Protein AF-0000000079760257 (afdb_homodimer)

Solvent-accessible surface area (backbone atoms only — not comparable to full-atom values): 7907 Å² total; per-residue (Å²): 133,59,54,25,56,52,55,45,49,55,38,52,50,37,52,40,54,71,70,53,44,21,62,74,58,55,41,60,64,65,57,55,50,32,21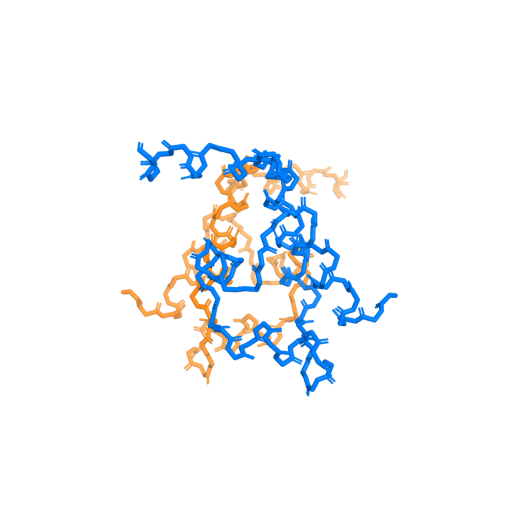,56,68,59,78,41,69,66,53,68,41,57,53,50,47,50,50,49,51,38,61,75,67,57,48,31,46,63,52,52,53,57,59,53,49,65,74,92,133,56,55,26,56,52,54,46,50,54,37,52,50,36,53,40,54,71,70,52,44,21,61,74,59,55,40,60,63,66,59,55,50,30,20,56,69,58,77,41,69,65,54,68,43,58,53,51,47,50,50,48,51,39,60,73,67,58,46,33,48,62,52,51,55,58,58,53,50,64,74,93

Structure (mmCIF, N/CA/C/O backbone):
data_AF-0000000079760257-model_v1
#
loop_
_entity.id
_entity.type
_entity.pdbx_description
1 polymer 'Uncharacterized protein'
#
loop_
_atom_site.group_PDB
_atom_site.id
_atom_site.type_symbol
_atom_site.label_atom_id
_atom_site.label_alt_id
_atom_site.label_comp_id
_atom_site.label_asym_id
_atom_site.label_entity_id
_atom_site.label_seq_id
_atom_site.pdbx_PDB_ins_code
_atom_site.Cartn_x
_atom_site.Cartn_y
_atom_site.Cartn_z
_atom_site.occupancy
_atom_site.B_iso_or_equiv
_atom_site.auth_seq_id
_atom_site.auth_comp_id
_atom_site.auth_asym_id
_atom_site.auth_atom_id
_atom_site.pdbx_PDB_model_num
ATOM 1 N N . MET A 1 1 ? -4.949 -0.047 -17.516 1 56 1 MET A N 1
ATOM 2 C CA . MET A 1 1 ? -4.621 -1.419 -17.141 1 56 1 MET A CA 1
ATOM 3 C C . MET A 1 1 ? -5.453 -1.872 -15.945 1 56 1 MET A C 1
ATOM 5 O O . MET A 1 1 ? -5.727 -1.083 -15.039 1 56 1 MET A O 1
ATOM 9 N N . ASP A 1 2 ? -6.172 -3.023 -16.062 1 78.69 2 ASP A N 1
ATOM 10 C CA . ASP A 1 2 ? -7.094 -3.561 -15.07 1 78.69 2 ASP A CA 1
ATOM 11 C C . ASP A 1 2 ? -6.359 -3.959 -13.797 1 78.69 2 ASP A C 1
ATOM 13 O O . ASP A 1 2 ? -5.199 -4.379 -13.844 1 78.69 2 ASP A O 1
ATOM 17 N N . CYS A 1 3 ? -6.809 -3.551 -12.656 1 77.31 3 CYS A N 1
ATOM 18 C CA . CYS A 1 3 ? -6.227 -3.801 -11.344 1 77.31 3 CYS A CA 1
ATOM 19 C C . CYS A 1 3 ? -5.781 -5.254 -11.211 1 77.31 3 CYS A C 1
ATOM 21 O O . CYS A 1 3 ? -4.703 -5.527 -10.68 1 77.31 3 CYS A O 1
ATOM 23 N N . LYS A 1 4 ? -6.52 -6.086 -11.805 1 87.25 4 LYS A N 1
ATOM 24 C CA . LYS A 1 4 ? -6.199 -7.508 -11.703 1 87.25 4 LYS A CA 1
ATOM 25 C C . LYS A 1 4 ? -4.953 -7.852 -12.508 1 87.25 4 LYS A C 1
ATOM 27 O O . LYS A 1 4 ? -4.109 -8.625 -12.055 1 87.25 4 LYS A O 1
ATOM 32 N N . THR A 1 5 ? -4.867 -7.227 -13.625 1 92.56 5 THR A N 1
ATOM 33 C CA . THR A 1 5 ? -3.732 -7.512 -14.5 1 92.56 5 THR A CA 1
ATOM 34 C C . THR A 1 5 ? -2.438 -6.965 -13.906 1 92.56 5 THR A C 1
ATOM 36 O O . THR A 1 5 ? -1.396 -7.621 -13.961 1 92.56 5 THR A O 1
ATOM 39 N N . LYS A 1 6 ? -2.543 -5.855 -13.258 1 95.06 6 LYS A N 1
ATOM 40 C CA . LYS A 1 6 ? -1.35 -5.203 -12.727 1 95.06 6 LYS A CA 1
ATOM 41 C C . LYS A 1 6 ? -0.761 -6 -11.562 1 95.06 6 LYS A C 1
ATOM 43 O O . LYS A 1 6 ? 0.451 -6.219 -11.508 1 95.06 6 LYS A O 1
ATOM 48 N N . ILE A 1 7 ? -1.612 -6.445 -10.695 1 96.56 7 ILE A N 1
ATOM 49 C CA . ILE A 1 7 ? -1.125 -7.188 -9.539 1 96.56 7 ILE A CA 1
ATOM 50 C C . ILE A 1 7 ? -0.517 -8.516 -10 1 96.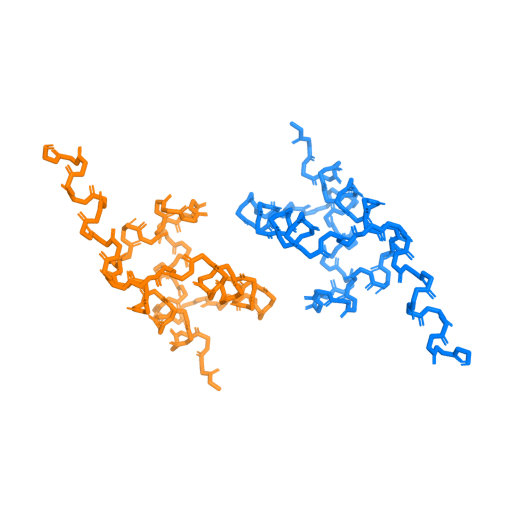56 7 ILE A C 1
ATOM 52 O O . ILE A 1 7 ? 0.495 -8.961 -9.453 1 96.56 7 ILE A O 1
ATOM 56 N N . LYS A 1 8 ? -1.128 -9.102 -10.898 1 95.5 8 LYS A N 1
ATOM 57 C CA . LYS A 1 8 ? -0.606 -10.352 -11.438 1 95.5 8 LYS A CA 1
ATOM 58 C C . LYS A 1 8 ? 0.75 -10.141 -12.109 1 95.5 8 LYS A C 1
ATOM 60 O O . LYS A 1 8 ? 1.673 -10.938 -11.914 1 95.5 8 LYS A O 1
ATOM 65 N N . GLU A 1 9 ? 0.811 -9.141 -12.859 1 95.44 9 GLU A N 1
ATOM 66 C CA . GLU A 1 9 ? 2.061 -8.797 -13.531 1 95.44 9 GLU A CA 1
ATOM 67 C C . GLU A 1 9 ? 3.182 -8.555 -12.523 1 95.44 9 GLU A C 1
ATOM 69 O O . GLU A 1 9 ? 4.309 -9.016 -12.719 1 95.44 9 GLU A O 1
ATOM 74 N N . LEU A 1 10 ? 2.867 -7.855 -11.5 1 95.88 10 LEU A N 1
ATOM 75 C CA . LEU A 1 10 ? 3.848 -7.578 -10.453 1 95.88 10 LEU A CA 1
ATOM 76 C C . LEU A 1 10 ? 4.312 -8.875 -9.789 1 95.88 10 LEU A C 1
ATOM 78 O O . LEU A 1 10 ? 5.512 -9.055 -9.562 1 95.88 10 LEU A O 1
ATOM 82 N N . ARG A 1 11 ? 3.336 -9.68 -9.445 1 95.88 11 ARG A N 1
ATOM 83 C CA . ARG A 1 11 ? 3.695 -10.961 -8.844 1 95.88 11 ARG A CA 1
ATOM 84 C C . ARG A 1 11 ? 4.582 -11.773 -9.781 1 95.88 11 ARG A C 1
ATOM 86 O O . ARG A 1 11 ? 5.602 -12.328 -9.352 1 95.88 11 ARG A O 1
ATOM 93 N N . GLU A 1 12 ? 4.219 -11.781 -11.023 1 94.25 12 GLU A N 1
ATOM 94 C CA . GLU A 1 12 ? 4.953 -12.562 -12.008 1 94.25 12 GLU A CA 1
ATOM 95 C C . GLU A 1 12 ? 6.359 -12.008 -12.219 1 94.25 12 GLU A C 1
ATOM 97 O O . GLU A 1 12 ? 7.301 -12.766 -12.469 1 94.25 12 GLU A O 1
ATOM 102 N N . LEU A 1 13 ? 6.5 -10.773 -12.164 1 93.38 13 LEU A N 1
ATOM 103 C CA . LEU A 1 13 ? 7.805 -10.133 -12.281 1 93.38 13 LEU A CA 1
ATOM 104 C C . LEU A 1 13 ? 8.758 -10.641 -11.203 1 93.38 13 LEU A C 1
ATOM 106 O O . LEU A 1 13 ? 9.969 -10.711 -11.43 1 93.38 13 LEU A O 1
ATOM 110 N N . THR A 1 14 ? 8.242 -10.938 -10.062 1 94.81 14 THR A N 1
ATOM 111 C CA . THR A 1 14 ? 9.062 -11.414 -8.953 1 94.81 14 THR A CA 1
ATOM 112 C C . THR A 1 14 ? 9.383 -12.898 -9.117 1 94.81 14 THR A C 1
ATOM 114 O O . THR A 1 14 ? 10.266 -13.43 -8.445 1 94.81 14 THR A O 1
ATOM 117 N N . GLY A 1 15 ? 8.531 -13.57 -9.961 1 94.31 15 GLY A N 1
ATOM 118 C CA . GLY A 1 15 ? 8.688 -15 -10.164 1 94.31 15 GLY A CA 1
ATOM 119 C C . GLY A 1 15 ? 8.07 -15.828 -9.047 1 94.31 15 GLY A C 1
ATOM 120 O O . GLY A 1 15 ? 8.273 -17.047 -8.992 1 94.31 15 GLY A O 1
ATOM 121 N N . MET A 1 16 ? 7.336 -15.266 -8.227 1 94.62 16 MET A N 1
ATOM 122 C CA . MET A 1 16 ? 6.73 -15.93 -7.074 1 94.62 16 MET A CA 1
ATOM 123 C C . MET A 1 16 ? 5.316 -16.406 -7.402 1 94.62 16 MET A C 1
ATOM 125 O O . MET A 1 16 ? 4.617 -15.781 -8.203 1 94.62 16 MET A O 1
ATOM 129 N N . ASN A 1 17 ? 5.027 -17.5 -6.812 1 95.75 17 ASN A N 1
ATOM 130 C CA . ASN A 1 17 ? 3.609 -17.844 -6.84 1 95.75 17 ASN A CA 1
ATOM 131 C C . ASN A 1 17 ? 2.811 -17.016 -5.84 1 95.75 17 ASN A C 1
ATOM 133 O O . ASN A 1 17 ? 3.373 -16.172 -5.137 1 95.75 17 ASN A O 1
ATOM 137 N N . ARG A 1 18 ? 1.548 -17.094 -5.852 1 97.06 18 ARG A N 1
ATOM 138 C CA . ARG A 1 18 ? 0.702 -16.266 -5 1 97.06 18 ARG A CA 1
ATOM 139 C C . ARG A 1 18 ? 1.091 -16.422 -3.533 1 97.06 18 ARG A C 1
ATOM 141 O O . ARG A 1 18 ? 1.22 -15.422 -2.814 1 97.06 18 ARG A O 1
ATOM 148 N N . LYS A 1 19 ? 1.245 -17.688 -3.113 1 97.62 19 LYS A N 1
ATOM 149 C CA . LYS A 1 19 ? 1.595 -17.969 -1.723 1 97.62 19 LYS A CA 1
ATOM 150 C C . LYS A 1 19 ? 2.908 -17.297 -1.343 1 97.62 19 LYS A C 1
ATOM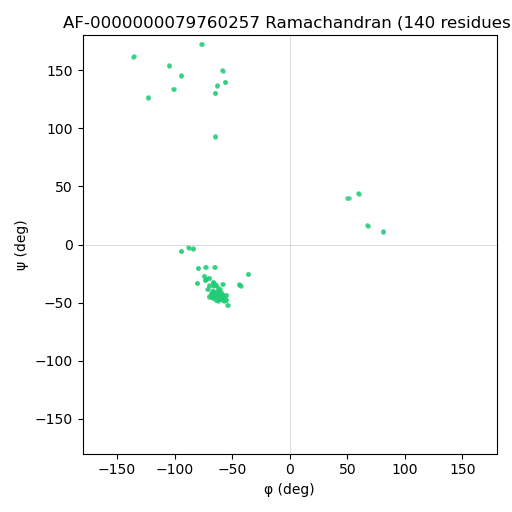 152 O O . LYS A 1 19 ? 2.994 -16.625 -0.307 1 97.62 19 LYS A O 1
ATOM 157 N N . GLU A 1 20 ? 3.912 -17.406 -2.152 1 96.5 20 GLU A N 1
ATOM 158 C CA . GLU A 1 20 ? 5.227 -16.812 -1.92 1 96.5 20 GLU A CA 1
ATOM 159 C C . GLU A 1 20 ? 5.152 -15.297 -1.909 1 96.5 20 GLU A C 1
ATOM 161 O O . GLU A 1 20 ? 5.773 -14.641 -1.065 1 96.5 20 GLU A O 1
ATOM 166 N N . PHE A 1 21 ? 4.434 -14.797 -2.861 1 97.56 21 PHE A N 1
ATOM 167 C CA . PHE A 1 21 ? 4.254 -13.359 -2.982 1 97.56 21 PHE A CA 1
ATOM 168 C C . PHE A 1 21 ? 3.609 -12.781 -1.726 1 97.56 21 PHE A C 1
ATOM 170 O O . PHE A 1 21 ? 4.078 -11.781 -1.187 1 97.56 21 PHE A O 1
ATOM 177 N N . CYS A 1 22 ? 2.562 -13.414 -1.239 1 98.06 22 CYS A N 1
ATOM 178 C CA . CYS A 1 22 ? 1.85 -13.008 -0.033 1 98.06 22 CYS A CA 1
ATOM 179 C C . CYS A 1 22 ? 2.771 -13.031 1.18 1 98.06 22 CYS A C 1
ATOM 181 O O . CYS A 1 22 ? 2.764 -12.102 1.991 1 98.06 22 CYS A O 1
ATOM 183 N N . GLU A 1 23 ? 3.598 -14.109 1.283 1 97.12 23 GLU A N 1
ATOM 184 C CA . GLU A 1 23 ? 4.52 -14.258 2.406 1 97.12 23 GLU A CA 1
ATOM 185 C C . GLU A 1 23 ? 5.613 -13.195 2.365 1 97.12 23 GLU A C 1
ATOM 187 O O . GLU A 1 23 ? 5.957 -12.609 3.393 1 97.12 23 GLU A O 1
ATOM 192 N N . TYR A 1 24 ? 6.086 -12.906 1.275 1 95.94 24 TYR A N 1
ATOM 193 C CA . TYR A 1 24 ? 7.18 -11.961 1.114 1 95.94 24 TYR A CA 1
ATOM 194 C C . TYR A 1 24 ? 6.742 -10.555 1.507 1 95.94 24 TYR A C 1
ATOM 196 O O . TYR A 1 24 ? 7.438 -9.867 2.258 1 95.94 24 TYR A O 1
ATOM 204 N N . PHE A 1 25 ? 5.59 -10.195 1.024 1 97.56 25 PHE A N 1
ATOM 205 C CA . PHE A 1 25 ? 5.117 -8.828 1.246 1 97.56 25 PHE A CA 1
ATOM 206 C C . PHE A 1 25 ? 4.211 -8.766 2.471 1 97.56 25 PHE A C 1
ATOM 208 O O . PHE A 1 25 ? 3.756 -7.688 2.855 1 97.56 25 PHE A O 1
ATOM 215 N N . GLN A 1 26 ? 3.963 -9.938 2.988 1 97.81 26 GLN A N 1
ATOM 216 C CA . GLN A 1 26 ? 3.109 -10.062 4.164 1 97.81 26 GLN A CA 1
ATOM 217 C C . GLN A 1 26 ? 1.713 -9.508 3.893 1 97.81 26 GLN A C 1
ATOM 219 O O . GLN A 1 26 ? 1.186 -8.719 4.684 1 97.81 26 GLN A O 1
ATOM 224 N N . ILE A 1 27 ? 1.192 -9.82 2.809 1 98.31 27 ILE A N 1
ATOM 225 C CA . ILE A 1 27 ? -0.183 -9.531 2.416 1 98.31 27 ILE A CA 1
ATOM 226 C C . ILE A 1 27 ? -1.04 -10.789 2.586 1 98.31 27 ILE A C 1
ATOM 228 O O . ILE A 1 27 ? -0.626 -11.883 2.207 1 98.31 27 ILE A O 1
ATOM 232 N N . PRO A 1 28 ? -2.213 -10.578 3.191 1 98.31 28 PRO A N 1
ATOM 233 C CA . PRO A 1 28 ? -3.068 -11.758 3.359 1 98.31 28 PRO A CA 1
ATOM 234 C C . PRO A 1 28 ? -3.369 -12.461 2.037 1 98.31 28 PRO A C 1
ATOM 236 O O . PRO A 1 28 ? -3.623 -11.797 1.026 1 98.31 28 PRO A O 1
ATOM 239 N N . TYR A 1 29 ? -3.355 -13.789 2.09 1 98.06 29 TYR A N 1
ATOM 240 C CA . TYR A 1 29 ? -3.566 -14.617 0.905 1 98.06 29 TYR A CA 1
ATOM 241 C C . TYR A 1 29 ? -4.879 -14.258 0.216 1 98.06 29 TYR A C 1
ATOM 243 O O . TYR A 1 29 ? -4.93 -14.141 -1.01 1 98.06 29 TYR A O 1
ATOM 251 N N . ARG A 1 30 ? -5.902 -14.07 0.956 1 97.94 30 ARG A N 1
ATOM 252 C CA . ARG A 1 30 ? -7.219 -13.75 0.417 1 97.94 30 ARG A CA 1
ATOM 253 C C . ARG A 1 30 ? -7.211 -12.406 -0.302 1 97.94 30 ARG A C 1
ATOM 255 O O . ARG A 1 30 ? -7.859 -12.25 -1.338 1 97.94 30 ARG A O 1
ATOM 262 N N . THR A 1 31 ? -6.453 -11.484 0.177 1 97.88 31 THR A N 1
ATOM 263 C CA . THR A 1 31 ? -6.379 -10.141 -0.399 1 97.88 31 THR A CA 1
ATOM 264 C C . THR A 1 31 ? -5.809 -10.195 -1.812 1 97.88 31 THR A C 1
ATOM 266 O O . THR A 1 31 ? -6.418 -9.688 -2.754 1 97.88 31 THR A O 1
ATOM 269 N N . VAL A 1 32 ? -4.734 -10.914 -1.935 1 97.88 32 VAL A N 1
ATOM 270 C CA . VAL A 1 32 ? -4.098 -11.039 -3.244 1 97.88 32 VAL A CA 1
ATOM 271 C C . VAL A 1 32 ? -4.992 -11.852 -4.176 1 97.88 32 VAL A C 1
ATOM 273 O O . VAL A 1 32 ? -5.145 -11.516 -5.352 1 97.88 32 VAL A O 1
ATOM 276 N N . THR A 1 33 ? -5.551 -12.906 -3.615 1 97.38 33 THR A N 1
ATOM 277 C CA . THR A 1 33 ? -6.445 -13.758 -4.391 1 97.38 33 THR A CA 1
ATOM 278 C C . THR A 1 33 ? -7.609 -12.945 -4.953 1 97.38 33 THR A C 1
ATOM 280 O O . THR A 1 33 ? -7.914 -13.031 -6.145 1 97.38 33 THR A O 1
ATOM 283 N N . GLU A 1 34 ? -8.266 -12.141 -4.141 1 97.5 34 GLU A N 1
ATOM 284 C CA . GLU A 1 34 ? -9.406 -11.328 -4.551 1 97.5 34 GLU A CA 1
ATOM 285 C C . GLU A 1 34 ? -8.992 -10.266 -5.566 1 97.5 34 GLU A C 1
ATOM 287 O O . GLU A 1 34 ? -9.766 -9.922 -6.461 1 97.5 34 GLU A O 1
ATOM 292 N N . TRP A 1 35 ? -7.75 -9.75 -5.453 1 97.19 35 TRP A N 1
ATOM 293 C CA . TRP A 1 35 ? -7.23 -8.789 -6.418 1 97.19 35 TRP A CA 1
ATOM 294 C C . TRP A 1 35 ? -7.023 -9.438 -7.781 1 97.19 35 TRP A C 1
ATOM 296 O O . TRP A 1 35 ? -7.457 -8.898 -8.805 1 97.19 35 TRP A O 1
ATOM 306 N N . GLU A 1 36 ? -6.477 -10.633 -7.762 1 96.06 36 GLU A N 1
ATOM 307 C CA . GLU A 1 36 ? -6.145 -11.312 -9.008 1 96.06 36 GLU A CA 1
ATOM 308 C C . GLU A 1 36 ? -7.395 -11.844 -9.703 1 96.06 36 GLU A C 1
ATOM 310 O O . GLU A 1 36 ? -7.414 -12 -10.922 1 96.06 36 GLU A O 1
ATOM 315 N N . LEU A 1 37 ? -8.391 -12.117 -8.891 1 94.56 37 LEU A N 1
ATOM 316 C CA . LEU A 1 37 ? -9.656 -12.633 -9.422 1 94.56 37 LEU A CA 1
ATOM 317 C C . LEU A 1 37 ? -10.586 -11.484 -9.805 1 94.56 37 LEU A C 1
ATOM 319 O O . LEU A 1 37 ? -11.695 -11.719 -10.289 1 94.56 37 LEU A O 1
ATOM 323 N N . ASP A 1 38 ? -10.148 -10.266 -9.562 1 94.75 38 ASP A N 1
ATOM 324 C CA . ASP A 1 38 ? -10.898 -9.062 -9.914 1 94.75 38 ASP A CA 1
ATOM 325 C C . ASP A 1 38 ? -12.164 -8.938 -9.07 1 94.75 38 ASP A C 1
ATOM 327 O O . ASP A 1 38 ? -13.117 -8.273 -9.477 1 94.75 38 ASP A O 1
ATOM 331 N N . ASN A 1 39 ? -12.281 -9.672 -7.969 1 95.75 39 ASN A N 1
ATOM 332 C CA . ASN A 1 39 ? -13.375 -9.516 -7.016 1 95.75 39 ASN A CA 1
ATOM 333 C C . ASN A 1 39 ? -13.234 -8.234 -6.195 1 95.75 39 ASN A C 1
ATOM 335 O O . ASN A 1 39 ? -14.219 -7.688 -5.703 1 95.75 39 ASN A O 1
ATOM 339 N N . ARG A 1 40 ? -11.992 -7.773 -5.957 1 95.5 40 ARG A N 1
ATOM 340 C CA . ARG A 1 40 ? -11.578 -6.512 -5.348 1 95.5 40 ARG A CA 1
ATOM 341 C C . ARG A 1 40 ? -10.438 -5.875 -6.121 1 95.5 40 ARG A C 1
ATOM 343 O O . ARG A 1 40 ? -9.805 -6.527 -6.953 1 95.5 40 ARG A O 1
ATOM 350 N N . HIS A 1 41 ? -10.336 -4.652 -5.832 1 95.56 41 HIS A N 1
ATOM 351 C CA . HIS A 1 41 ? -9.281 -3.953 -6.559 1 95.56 41 HIS A CA 1
ATOM 352 C C . HIS A 1 41 ? -8.297 -3.297 -5.602 1 95.56 41 HIS A C 1
ATOM 354 O O . HIS A 1 41 ? -8.695 -2.559 -4.699 1 95.56 41 HIS A O 1
ATOM 360 N N . ALA A 1 42 ? -7.07 -3.633 -5.836 1 96.12 42 ALA A N 1
ATOM 361 C CA . ALA A 1 42 ? -6.031 -2.969 -5.051 1 96.12 42 ALA A CA 1
ATOM 362 C C . ALA A 1 42 ? -6.008 -1.469 -5.332 1 96.12 42 ALA A C 1
ATOM 364 O O . ALA A 1 42 ? -6.156 -1.044 -6.48 1 96.12 42 ALA A O 1
ATOM 365 N N . PRO A 1 43 ? -5.871 -0.692 -4.277 1 95.88 43 PRO A N 1
ATOM 366 C CA . PRO A 1 43 ? -5.695 0.738 -4.543 1 95.88 43 PRO A CA 1
ATOM 367 C C . PRO A 1 43 ? -4.477 1.029 -5.414 1 95.88 43 PRO A C 1
ATOM 369 O O . PRO A 1 43 ? -3.451 0.354 -5.293 1 95.88 43 PRO A O 1
ATOM 372 N N . GLU A 1 44 ? -4.574 2.037 -6.133 1 96 44 GLU A N 1
ATOM 373 C CA . GLU A 1 44 ? -3.5 2.383 -7.062 1 96 44 GLU A CA 1
ATOM 374 C C . GLU A 1 44 ? -2.193 2.65 -6.316 1 96 44 GLU A C 1
ATOM 376 O O . GLU A 1 44 ? -1.115 2.301 -6.801 1 96 44 GLU A O 1
ATOM 381 N N . TYR A 1 45 ? -2.246 3.285 -5.184 1 97.19 45 TYR A N 1
ATOM 382 C CA . TYR A 1 45 ? -1.035 3.613 -4.441 1 97.19 45 TYR A CA 1
ATOM 383 C C . TYR A 1 45 ? -0.348 2.352 -3.934 1 97.19 45 TYR A C 1
ATOM 385 O O . TYR A 1 45 ? 0.878 2.312 -3.807 1 97.19 45 TYR A O 1
ATOM 393 N N . VAL A 1 46 ? -1.126 1.3 -3.604 1 97.75 46 VAL A N 1
ATOM 394 C CA . VAL A 1 46 ? -0.543 0.033 -3.176 1 97.75 46 VAL A CA 1
ATOM 395 C C . VAL A 1 46 ? 0.228 -0.599 -4.332 1 97.75 46 VAL A C 1
ATOM 397 O O . VAL A 1 46 ? 1.357 -1.062 -4.152 1 97.75 46 VAL A O 1
ATOM 400 N N . LEU A 1 47 ? -0.353 -0.551 -5.5 1 97.31 47 LEU A N 1
ATOM 401 C CA . LEU A 1 47 ? 0.293 -1.103 -6.684 1 97.31 47 LEU A CA 1
ATOM 402 C C . LEU A 1 47 ? 1.588 -0.359 -6.996 1 97.31 47 LEU A C 1
ATOM 404 O O . LEU A 1 47 ? 2.598 -0.978 -7.336 1 97.31 47 LEU A O 1
ATOM 408 N N . ARG A 1 48 ? 1.551 0.882 -6.855 1 96.88 48 ARG A N 1
ATOM 409 C CA . ARG A 1 48 ? 2.732 1.698 -7.113 1 96.88 48 ARG A CA 1
ATOM 410 C C . ARG A 1 48 ? 3.834 1.404 -6.098 1 96.88 48 ARG A C 1
ATOM 412 O O . ARG A 1 48 ? 5.012 1.331 -6.457 1 96.88 48 ARG A O 1
ATOM 419 N N . LEU A 1 49 ? 3.469 1.301 -4.871 1 97.94 49 LEU A N 1
ATOM 420 C CA . LEU A 1 49 ? 4.434 1.006 -3.816 1 97.94 49 LEU A CA 1
ATOM 421 C C . LEU A 1 49 ? 5.074 -0.362 -4.031 1 97.94 49 LEU A C 1
ATOM 423 O O . LEU A 1 49 ? 6.281 -0.522 -3.854 1 97.94 49 LEU A O 1
ATOM 427 N N . LEU A 1 50 ? 4.234 -1.331 -4.398 1 97.69 50 LEU A N 1
ATOM 428 C CA . LEU A 1 50 ? 4.738 -2.67 -4.691 1 97.69 50 LEU A CA 1
ATOM 429 C C . LEU A 1 50 ? 5.711 -2.639 -5.867 1 97.69 50 LEU A C 1
ATOM 431 O O . LEU A 1 50 ? 6.781 -3.248 -5.809 1 97.69 50 LEU A O 1
ATOM 435 N N . GLU A 1 51 ? 5.301 -1.961 -6.871 1 96.75 51 GLU A N 1
ATOM 436 C CA . GLU A 1 51 ? 6.148 -1.835 -8.055 1 96.75 51 GLU A CA 1
ATOM 437 C C . GLU A 1 51 ? 7.496 -1.213 -7.707 1 96.75 51 GLU A C 1
ATOM 439 O O . GLU A 1 51 ? 8.539 -1.681 -8.164 1 96.75 51 GLU A O 1
ATOM 444 N N . TYR A 1 52 ? 7.465 -0.156 -6.984 1 97.19 52 TYR A N 1
ATOM 445 C CA . TYR A 1 52 ? 8.68 0.503 -6.523 1 97.19 52 TYR A CA 1
ATOM 446 C C . TYR A 1 52 ? 9.594 -0.476 -5.793 1 97.19 52 TYR A C 1
ATOM 448 O O . TYR A 1 52 ? 10.789 -0.564 -6.086 1 97.19 52 TYR A O 1
ATOM 456 N N . TYR A 1 53 ? 9.008 -1.156 -4.82 1 96.94 53 TYR A N 1
ATOM 457 C CA . TYR A 1 53 ? 9.758 -2.107 -4.008 1 96.94 53 TYR A CA 1
ATOM 458 C C . TYR A 1 53 ? 10.414 -3.172 -4.883 1 96.94 53 TYR A C 1
ATOM 460 O O . TYR A 1 53 ? 11.602 -3.473 -4.719 1 96.94 53 TYR A O 1
ATOM 468 N N . ILE A 1 54 ? 9.68 -3.699 -5.789 1 96.62 54 ILE A N 1
ATOM 469 C CA . ILE A 1 54 ? 10.133 -4.781 -6.652 1 96.62 54 ILE A CA 1
ATOM 470 C C . ILE A 1 54 ? 11.273 -4.293 -7.539 1 96.62 54 ILE A C 1
ATOM 472 O O . ILE A 1 54 ? 12.266 -5.004 -7.734 1 96.62 54 ILE A O 1
ATOM 476 N N . HIS A 1 55 ? 11.133 -3.066 -8.039 1 95.44 55 HIS A N 1
ATOM 477 C CA . HIS A 1 55 ? 12.156 -2.465 -8.883 1 95.44 55 HIS A CA 1
ATOM 478 C C . HIS A 1 55 ? 13.422 -2.172 -8.086 1 95.44 55 HIS A C 1
ATOM 480 O O . HIS A 1 55 ? 14.531 -2.469 -8.539 1 95.44 55 HIS A O 1
ATOM 486 N N . MET A 1 56 ? 13.273 -1.606 -6.906 1 94.81 56 MET A N 1
ATOM 487 C CA . MET A 1 56 ? 14.406 -1.196 -6.082 1 94.81 56 MET A CA 1
ATOM 488 C C . MET A 1 56 ? 15.188 -2.41 -5.582 1 94.81 56 MET 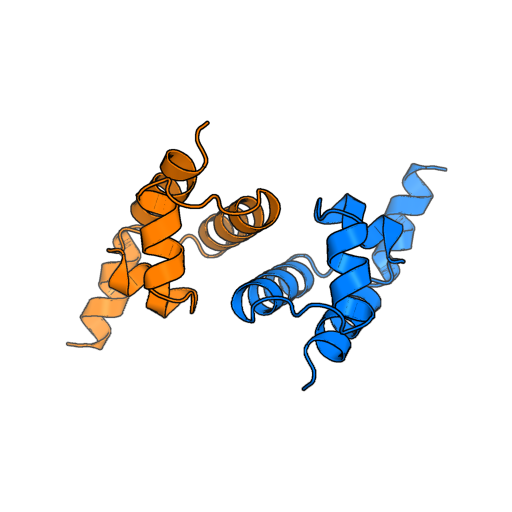A C 1
ATOM 490 O O . MET A 1 56 ? 16.422 -2.393 -5.543 1 94.81 56 MET A O 1
ATOM 494 N N . GLU A 1 57 ? 14.469 -3.443 -5.156 1 92.31 57 GLU A N 1
ATOM 495 C CA . GLU A 1 57 ? 15.109 -4.648 -4.645 1 92.31 57 GLU A CA 1
ATOM 496 C C . GLU A 1 57 ? 15.492 -5.598 -5.777 1 92.31 57 GLU A C 1
ATOM 498 O O . GLU A 1 57 ? 16.141 -6.621 -5.543 1 92.31 57 GLU A O 1
ATOM 503 N N . ASN A 1 58 ? 15.141 -5.262 -6.988 1 87.94 58 ASN A N 1
ATOM 504 C CA . ASN A 1 58 ? 15.438 -6.062 -8.172 1 87.94 58 ASN A CA 1
ATOM 505 C C . ASN A 1 58 ? 15.008 -7.516 -7.988 1 87.94 58 ASN A C 1
ATOM 507 O O . ASN A 1 58 ? 15.789 -8.43 -8.242 1 87.94 58 ASN A O 1
ATOM 511 N N . ILE A 1 59 ? 13.844 -7.598 -7.352 1 82.56 59 ILE A N 1
ATOM 512 C CA . ILE A 1 59 ? 13.328 -8.945 -7.145 1 82.56 59 ILE A CA 1
ATOM 513 C C . ILE A 1 59 ? 13 -9.586 -8.492 1 82.56 59 ILE A C 1
ATOM 515 O O . ILE A 1 59 ? 12.242 -9.031 -9.281 1 82.56 59 ILE A O 1
ATOM 519 N N . THR A 1 60 ? 13.812 -10.227 -9.023 1 72 60 THR A N 1
ATOM 520 C CA . THR A 1 60 ? 13.562 -10.914 -10.289 1 72 60 THR A CA 1
ATOM 521 C C . THR A 1 60 ? 13.391 -12.406 -10.062 1 72 60 THR A C 1
ATOM 523 O O . THR A 1 60 ? 13.703 -12.922 -8.984 1 72 60 THR A O 1
ATOM 526 N N . LYS A 1 61 ? 12.648 -13.016 -10.984 1 68.44 61 LYS A N 1
ATOM 527 C CA . LYS A 1 61 ? 12.422 -14.461 -10.961 1 68.44 61 LYS A CA 1
ATOM 528 C C . LYS A 1 61 ? 13.664 -15.203 -10.484 1 68.44 61 LYS A C 1
ATOM 530 O O . LYS A 1 61 ? 13.562 -16.297 -9.938 1 68.44 61 LYS A O 1
ATOM 535 N N . LYS A 1 62 ? 14.594 -14.664 -10.648 1 57.5 62 LYS A N 1
ATOM 536 C CA . LYS A 1 62 ? 15.859 -15.328 -10.367 1 57.5 62 LYS A CA 1
ATOM 537 C C . LYS A 1 62 ? 16.094 -15.445 -8.867 1 57.5 62 LYS A C 1
ATOM 539 O O . LYS A 1 62 ? 16.828 -16.328 -8.414 1 57.5 62 LYS A O 1
ATOM 544 N N . SER A 1 63 ? 15.594 -14.539 -8.172 1 52.06 63 SER A N 1
ATOM 545 C CA . SER A 1 63 ? 15.953 -14.609 -6.762 1 52.06 63 SER A CA 1
ATOM 546 C C . SER A 1 63 ? 15.367 -15.859 -6.109 1 52.06 63 SER A C 1
ATOM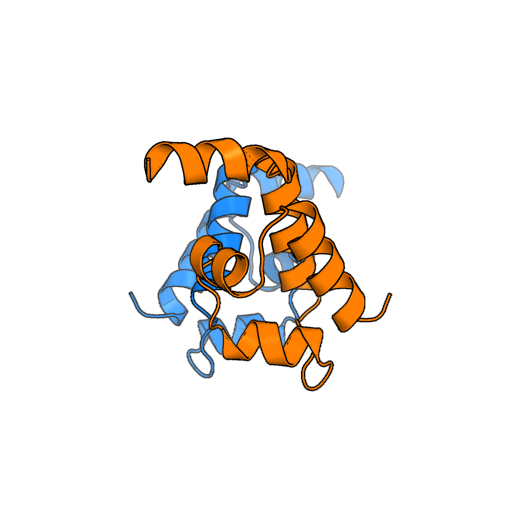 548 O O . SER A 1 63 ? 15.617 -16.125 -4.934 1 52.06 63 SER A O 1
ATOM 550 N N . LYS A 1 64 ? 14.305 -16.484 -6.762 1 50.91 64 LYS A N 1
ATOM 551 C CA . LYS A 1 64 ? 13.914 -17.812 -6.305 1 50.91 64 LYS A CA 1
ATOM 552 C C . LYS A 1 64 ? 15.133 -18.703 -6.066 1 50.91 64 LYS A C 1
ATOM 554 O O . LYS A 1 64 ? 15.055 -19.703 -5.355 1 50.91 64 LYS A O 1
ATOM 559 N N . GLU A 1 65 ? 15.992 -18.422 -6.891 1 50.34 65 GLU A N 1
ATOM 560 C CA . GLU A 1 65 ? 17.156 -19.297 -6.75 1 50.34 65 GLU A CA 1
ATOM 561 C C . GLU A 1 65 ? 17.797 -19.125 -5.379 1 50.34 65 GLU A C 1
ATOM 563 O O . GLU A 1 65 ? 18.312 -20.094 -4.816 1 50.34 65 GLU A O 1
ATOM 568 N N . GLU A 1 66 ? 17.75 -17.906 -5.016 1 50.47 66 GLU A N 1
ATOM 569 C CA . GLU A 1 66 ? 18.453 -17.797 -3.742 1 50.47 66 GLU A CA 1
ATOM 570 C C . GLU A 1 66 ? 17.578 -18.234 -2.582 1 50.47 66 GLU A C 1
ATOM 572 O O . GLU A 1 66 ? 18.062 -18.625 -1.523 1 50.47 66 GLU A O 1
ATOM 577 N N . ILE A 1 67 ? 16.312 -18 -2.684 1 51.72 67 ILE A N 1
ATOM 578 C CA . ILE A 1 67 ? 15.445 -18.469 -1.606 1 51.72 67 ILE A CA 1
ATOM 579 C C . ILE A 1 67 ? 15.422 -20 -1.582 1 51.72 67 ILE A C 1
ATOM 581 O O . ILE A 1 67 ? 15.414 -20.609 -0.51 1 51.72 67 ILE A O 1
ATOM 585 N N . GLU A 1 68 ? 15.297 -20.641 -2.705 1 49.19 68 GLU A N 1
ATOM 586 C CA . GLU A 1 68 ? 15.359 -22.094 -2.781 1 49.19 68 GLU A CA 1
ATOM 587 C C . GLU A 1 68 ? 16.703 -22.625 -2.277 1 49.19 68 GLU A C 1
ATOM 589 O O . GLU A 1 68 ? 16.812 -23.766 -1.845 1 49.19 68 GLU A O 1
ATOM 594 N N . LYS A 1 69 ? 17.672 -21.922 -2.668 1 50 69 LYS A N 1
ATOM 595 C CA . LYS A 1 69 ? 18.938 -22.484 -2.223 1 50 69 LYS A CA 1
ATOM 596 C C . LYS A 1 69 ? 19.062 -22.438 -0.702 1 50 69 LYS A C 1
ATOM 598 O O . LYS A 1 69 ? 19.984 -23.031 -0.128 1 50 69 LYS A O 1
ATOM 603 N N . GLU A 1 70 ? 18.5 -21.422 -0.179 1 46.97 70 GLU A N 1
ATOM 604 C CA . GLU A 1 70 ? 18.719 -21.469 1.263 1 46.97 70 GLU A CA 1
ATOM 605 C C . GLU A 1 70 ? 17.922 -22.594 1.912 1 46.97 70 GLU A C 1
ATOM 607 O O . GLU A 1 70 ? 18.156 -22.938 3.07 1 46.97 70 GLU A O 1
ATOM 612 N N . ASP A 1 71 ? 16.844 -22.938 1.361 1 45.97 71 ASP A N 1
ATOM 613 C CA . ASP A 1 71 ? 16.125 -24.078 1.945 1 45.97 71 ASP A CA 1
ATOM 614 C C . ASP A 1 71 ? 16.844 -25.375 1.63 1 45.97 71 ASP A C 1
ATOM 616 O O . ASP A 1 71 ? 16.5 -26.438 2.176 1 45.97 71 ASP A O 1
ATOM 620 N N . ILE A 1 72 ? 17.672 -25.266 0.609 1 39.62 72 ILE A N 1
ATOM 621 C CA . ILE A 1 72 ? 18.406 -26.516 0.513 1 39.62 72 ILE A CA 1
ATOM 622 C C . ILE A 1 72 ? 19.578 -26.5 1.494 1 39.62 72 ILE A C 1
ATOM 624 O O . ILE A 1 72 ? 20.297 -25.5 1.607 1 39.62 72 ILE A O 1
ATOM 628 N N . MET B 1 1 ? 2.215 -0.859 18.375 1 55.88 1 MET B N 1
ATOM 629 C CA . MET B 1 1 ? 2.01 0.525 17.953 1 55.88 1 MET B CA 1
ATOM 630 C C . MET B 1 1 ? 0.707 0.672 17.172 1 55.88 1 MET B C 1
ATOM 632 O O . MET B 1 1 ? 0.335 -0.214 16.406 1 55.88 1 MET B O 1
ATOM 636 N N . ASP B 1 2 ? -0.212 1.593 17.594 1 79.12 2 ASP B N 1
ATOM 637 C CA . ASP B 1 2 ? -1.543 1.817 17.047 1 79.12 2 ASP B CA 1
ATOM 638 C C . ASP B 1 2 ? -1.461 2.332 15.609 1 79.12 2 ASP B C 1
ATOM 640 O O . ASP B 1 2 ? -0.517 3.041 15.25 1 79.12 2 ASP B O 1
ATOM 644 N N . CYS B 1 3 ? -2.176 1.754 14.695 1 77.69 3 CYS B N 1
ATOM 645 C CA . CYS B 1 3 ? -2.205 2.082 13.273 1 77.69 3 CYS B CA 1
ATOM 646 C C . CYS B 1 3 ? -2.219 3.59 13.062 1 77.69 3 CYS B C 1
ATOM 648 O O . CYS B 1 3 ? -1.52 4.105 12.188 1 77.69 3 CYS B O 1
ATOM 650 N N . LYS B 1 4 ? -2.875 4.242 13.922 1 87.06 4 LYS B N 1
ATOM 651 C CA . LYS B 1 4 ? -2.982 5.691 13.781 1 87.06 4 LYS B CA 1
ATOM 652 C C . LYS B 1 4 ? -1.654 6.375 14.086 1 87.06 4 LYS B C 1
ATOM 654 O O . LYS B 1 4 ? -1.258 7.316 13.398 1 87.06 4 LYS B O 1
ATOM 659 N N . THR B 1 5 ? -1.009 5.848 15.062 1 92.62 5 THR B N 1
ATOM 660 C CA . THR B 1 5 ? 0.255 6.453 15.469 1 92.62 5 THR B CA 1
ATOM 661 C C . THR B 1 5 ? 1.332 6.215 14.414 1 92.62 5 THR B C 1
ATOM 663 O O . THR B 1 5 ? 2.125 7.109 14.117 1 92.62 5 THR B O 1
ATOM 666 N N . LYS B 1 6 ? 1.267 5.09 13.805 1 95.06 6 LYS B N 1
ATOM 667 C CA . LYS B 1 6 ? 2.303 4.727 12.844 1 95.06 6 LYS B CA 1
ATOM 668 C C . LYS B 1 6 ? 2.207 5.586 11.586 1 95.06 6 LYS B C 1
ATOM 670 O O . LYS B 1 6 ? 3.219 6.094 11.094 1 95.06 6 LYS B O 1
ATOM 675 N N . ILE B 1 7 ? 1.016 5.758 11.094 1 96.62 7 ILE B N 1
ATOM 676 C CA . ILE B 1 7 ? 0.84 6.543 9.883 1 96.62 7 ILE B CA 1
ATOM 677 C C . ILE B 1 7 ? 1.224 7.996 10.141 1 96.62 7 ILE B C 1
ATOM 679 O O . ILE B 1 7 ? 1.818 8.656 9.289 1 96.62 7 ILE B O 1
ATOM 683 N N . LYS B 1 8 ? 0.852 8.461 11.234 1 95.44 8 LYS B N 1
ATOM 684 C CA . LYS B 1 8 ? 1.208 9.82 11.609 1 95.44 8 LYS B CA 1
ATOM 685 C C . LYS B 1 8 ? 2.721 9.984 11.719 1 95.44 8 LYS B C 1
ATOM 687 O O . LYS B 1 8 ? 3.281 10.977 11.242 1 95.44 8 LYS B O 1
ATOM 692 N N . GLU B 1 9 ? 3.299 9.078 12.359 1 95.44 9 GLU B N 1
ATOM 693 C CA . GLU B 1 9 ? 4.75 9.094 12.508 1 95.44 9 GLU B CA 1
ATOM 694 C C . GLU B 1 9 ? 5.445 9.086 11.148 1 95.44 9 GLU B C 1
ATOM 696 O O . GLU B 1 9 ? 6.414 9.82 10.938 1 95.44 9 GLU B O 1
ATOM 701 N N . LEU B 1 10 ? 4.965 8.281 10.273 1 95.88 10 LEU B N 1
ATOM 702 C CA . LEU B 1 10 ? 5.527 8.211 8.93 1 95.88 10 LEU B CA 1
ATOM 703 C C . LEU B 1 10 ? 5.383 9.547 8.203 1 95.88 10 LEU B C 1
ATOM 705 O O . LEU B 1 10 ? 6.324 10.008 7.559 1 95.88 10 LEU B O 1
ATOM 709 N N . ARG B 1 11 ? 4.184 10.055 8.273 1 95.88 11 ARG B N 1
ATOM 710 C CA . ARG B 1 11 ? 3.967 11.359 7.645 1 95.88 11 ARG B CA 1
ATOM 711 C C . ARG B 1 11 ? 4.902 12.406 8.227 1 95.88 11 ARG B C 1
ATOM 713 O O . ARG B 1 11 ? 5.52 13.18 7.484 1 95.88 11 ARG B O 1
ATOM 720 N N . GLU B 1 12 ? 5.031 12.391 9.523 1 94.25 12 GLU B N 1
ATOM 721 C CA . GLU B 1 12 ? 5.855 13.383 10.203 1 94.25 12 GLU B CA 1
ATOM 722 C C . GLU B 1 12 ? 7.332 13.203 9.859 1 94.25 12 GLU B C 1
ATOM 724 O O . GLU B 1 12 ? 8.078 14.18 9.781 1 94.25 12 GLU B O 1
ATOM 729 N N . LEU B 1 13 ? 7.738 12.039 9.695 1 93.38 13 LEU B N 1
ATOM 730 C CA . LEU B 1 13 ? 9.109 11.75 9.297 1 93.38 13 LEU B CA 1
ATOM 731 C C . LEU B 1 13 ? 9.445 12.422 7.969 1 93.38 13 LEU B C 1
ATOM 733 O O . LEU B 1 13 ? 10.594 12.805 7.738 1 93.38 13 LEU B O 1
ATOM 737 N N . THR B 1 14 ? 8.492 12.523 7.113 1 94.81 14 THR B N 1
ATOM 738 C CA . THR B 1 14 ? 8.695 13.141 5.809 1 94.81 14 THR B CA 1
ATOM 739 C C . THR B 1 14 ? 8.672 14.664 5.914 1 94.81 14 THR B C 1
ATOM 741 O O . THR B 1 14 ? 9.078 15.359 4.984 1 94.81 14 THR B O 1
ATOM 744 N N . GLY B 1 15 ? 8.055 15.141 7.047 1 94.19 15 GLY B N 1
ATOM 745 C CA . GLY B 1 15 ? 7.91 16.578 7.242 1 94.19 15 GLY B CA 1
ATOM 746 C C . GLY B 1 15 ? 6.742 17.156 6.477 1 94.19 15 GLY B C 1
ATOM 747 O O . GLY B 1 15 ? 6.598 18.391 6.398 1 94.19 15 GLY B O 1
ATOM 748 N N . MET B 1 16 ? 5.922 16.406 5.953 1 94.56 16 MET B N 1
ATOM 749 C CA . MET B 1 16 ? 4.793 16.828 5.137 1 94.56 16 MET B CA 1
ATOM 750 C C . MET B 1 16 ? 3.527 16.953 5.98 1 94.56 16 MET B C 1
ATOM 752 O O . MET B 1 16 ? 3.35 16.219 6.949 1 94.56 16 MET B O 1
ATOM 756 N N . ASN B 1 17 ? 2.775 17.906 5.594 1 95.69 17 ASN B N 1
ATOM 757 C CA . ASN B 1 17 ? 1.429 17.891 6.152 1 95.69 17 ASN B CA 1
ATOM 758 C C . ASN B 1 17 ? 0.552 16.844 5.473 1 95.69 17 ASN B C 1
ATOM 760 O O . ASN B 1 17 ? 1.005 16.141 4.566 1 95.69 17 ASN B O 1
ATOM 764 N N . ARG B 1 18 ? -0.603 16.609 5.941 1 97 18 ARG B N 1
ATOM 765 C CA . ARG B 1 18 ? -1.469 15.555 5.414 1 97 18 ARG B CA 1
ATOM 766 C C . ARG B 1 18 ? -1.689 15.727 3.916 1 97 18 ARG B C 1
ATOM 768 O O . ARG B 1 18 ? -1.594 14.766 3.154 1 97 18 ARG B O 1
ATOM 775 N N . LYS B 1 19 ? -2.02 16.984 3.545 1 97.56 19 LYS B N 1
ATOM 776 C CA . LYS B 1 19 ? -2.279 17.266 2.137 1 97.56 19 LYS B CA 1
ATOM 777 C C . LYS B 1 19 ? -1.071 16.922 1.271 1 97.56 19 LYS B C 1
ATOM 779 O O . LYS B 1 19 ? -1.207 16.25 0.247 1 97.56 19 LYS B O 1
ATOM 784 N N . GLU B 1 20 ? 0.1 17.328 1.663 1 96.44 20 GLU B N 1
ATOM 785 C CA . GLU B 1 20 ? 1.342 17.062 0.939 1 96.44 20 GLU B CA 1
ATOM 786 C C . GLU B 1 20 ? 1.649 15.57 0.883 1 96.44 20 GLU B C 1
ATOM 788 O O . GLU B 1 20 ? 2.057 15.055 -0.159 1 96.44 20 GLU B O 1
ATOM 793 N N . PHE B 1 21 ? 1.47 14.953 2.002 1 97.5 21 PHE B N 1
ATOM 794 C CA . PHE B 1 21 ? 1.71 13.523 2.115 1 97.5 21 PHE B CA 1
ATOM 795 C C . PHE B 1 21 ? 0.818 12.75 1.152 1 97.5 21 PHE B C 1
ATOM 797 O O . PHE B 1 21 ? 1.292 11.867 0.432 1 97.5 21 PHE B O 1
ATOM 804 N N . CYS B 1 22 ? -0.451 13.07 1.098 1 98 22 CYS B N 1
ATOM 805 C CA . CYS B 1 22 ? -1.43 12.445 0.218 1 98 22 CYS B CA 1
ATOM 806 C C . CYS B 1 22 ? -1.054 12.641 -1.245 1 98 22 CYS B C 1
ATOM 808 O O . CYS B 1 22 ? -1.127 11.703 -2.041 1 98 22 CYS B O 1
ATOM 810 N N . GLU B 1 23 ? -0.629 13.891 -1.577 1 97.06 23 GLU B N 1
ATOM 811 C CA . GLU B 1 23 ? -0.25 14.211 -2.951 1 97.06 23 GLU B CA 1
ATOM 812 C C . GLU B 1 23 ? 1.012 13.453 -3.363 1 97.06 23 GLU B C 1
ATOM 814 O O . GLU B 1 23 ? 1.087 12.922 -4.473 1 97.06 23 GLU B O 1
ATOM 819 N N . TYR B 1 24 ? 1.91 13.336 -2.535 1 95.94 24 TYR B N 1
ATOM 820 C CA . TYR B 1 24 ? 3.188 12.695 -2.83 1 95.94 24 TYR B CA 1
ATOM 821 C C . TYR B 1 24 ? 3.002 11.211 -3.102 1 95.94 24 TYR B C 1
ATOM 823 O O . TYR B 1 24 ? 3.523 10.68 -4.09 1 95.94 24 TYR B O 1
ATOM 831 N N . PHE B 1 25 ? 2.236 10.602 -2.254 1 97.56 25 PHE B N 1
ATOM 832 C CA . PHE B 1 25 ? 2.066 9.156 -2.35 1 97.56 25 PHE B CA 1
ATOM 833 C C . PHE B 1 25 ? 0.822 8.812 -3.16 1 97.56 25 PHE B C 1
ATOM 835 O O . PHE B 1 25 ? 0.54 7.633 -3.402 1 97.56 25 PHE B O 1
ATOM 842 N N . GLN B 1 26 ? 0.117 9.859 -3.49 1 97.81 26 GLN B N 1
ATOM 843 C CA . GLN B 1 26 ? -1.11 9.711 -4.266 1 97.81 26 GLN B CA 1
ATOM 844 C C . GLN B 1 26 ? -2.125 8.844 -3.527 1 97.81 26 GLN B C 1
ATOM 846 O O . GLN B 1 26 ? -2.697 7.918 -4.109 1 97.81 26 GLN B O 1
ATOM 851 N N . ILE B 1 27 ? -2.262 9.055 -2.326 1 98.31 27 ILE B N 1
ATOM 852 C CA . ILE B 1 27 ? -3.281 8.453 -1.475 1 98.31 27 ILE B CA 1
ATOM 853 C C . ILE B 1 27 ? -4.426 9.445 -1.261 1 98.31 27 ILE B C 1
ATOM 855 O O . ILE B 1 27 ? -4.188 10.625 -1.01 1 98.31 27 ILE B O 1
ATOM 859 N N . PRO B 1 28 ? -5.645 8.938 -1.404 1 98.25 28 PRO B N 1
ATOM 860 C CA . PRO B 1 28 ? -6.766 9.859 -1.19 1 98.25 28 PRO B C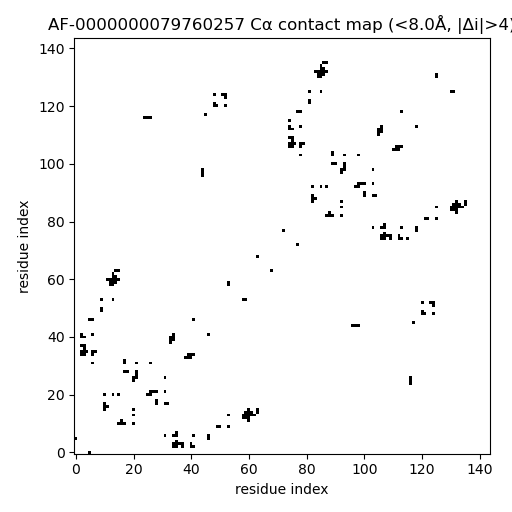A 1
ATOM 861 C C . PRO B 1 28 ? -6.727 10.523 0.181 1 98.25 28 PRO B C 1
ATOM 863 O O . PRO B 1 28 ? -6.426 9.867 1.184 1 98.25 28 PRO B O 1
ATOM 866 N N . TYR B 1 29 ? -7.07 11.805 0.2 1 98.06 29 TYR B N 1
ATOM 867 C CA . TYR B 1 29 ? -7.027 12.609 1.418 1 98.06 29 TYR B CA 1
ATOM 868 C C . TYR B 1 29 ? -7.863 11.969 2.521 1 98.06 29 TYR B C 1
ATOM 870 O O . TYR B 1 29 ? -7.43 11.898 3.674 1 98.06 29 TYR B O 1
ATOM 878 N N . ARG B 1 30 ? -9.008 11.5 2.193 1 97.94 30 ARG B N 1
ATOM 879 C CA . ARG B 1 30 ? -9.914 10.898 3.164 1 97.94 30 ARG B CA 1
ATOM 880 C C . ARG B 1 30 ? -9.312 9.633 3.762 1 97.94 30 ARG B C 1
ATOM 882 O O . ARG B 1 30 ? -9.477 9.367 4.957 1 97.94 30 ARG B O 1
ATOM 889 N N . THR B 1 31 ? -8.57 8.891 2.996 1 97.88 31 THR B N 1
ATOM 890 C CA . THR B 1 31 ? -7.961 7.641 3.438 1 97.88 31 THR B CA 1
ATOM 891 C C . THR B 1 31 ? -6.945 7.898 4.547 1 97.88 31 THR B C 1
ATOM 893 O O . THR B 1 31 ? -7.027 7.305 5.621 1 97.88 31 THR B O 1
ATOM 896 N N . VAL B 1 32 ? -6.109 8.867 4.301 1 97.88 32 VAL B N 1
ATOM 897 C CA . VAL B 1 32 ? -5.094 9.211 5.293 1 97.88 32 VAL B CA 1
ATOM 898 C C . VAL B 1 32 ? -5.754 9.82 6.523 1 97.88 32 VAL B C 1
ATOM 900 O O . VAL B 1 32 ? -5.379 9.516 7.656 1 97.88 32 VAL B O 1
ATOM 903 N N . THR B 1 33 ? -6.727 10.688 6.258 1 97.3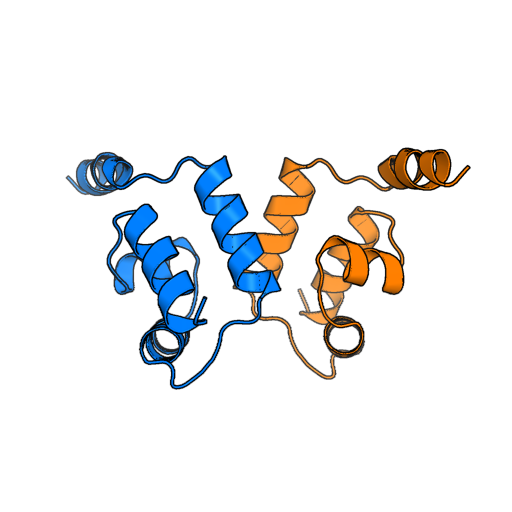8 33 THR B N 1
ATOM 904 C CA . THR B 1 33 ? -7.457 11.328 7.348 1 97.38 33 THR B CA 1
ATOM 905 C C . THR B 1 33 ? -8.094 10.281 8.258 1 97.38 33 THR B C 1
ATOM 907 O O . THR B 1 33 ? -7.949 10.336 9.477 1 97.38 33 THR B O 1
ATOM 910 N N . GLU B 1 34 ? -8.766 9.289 7.707 1 97.5 34 GLU B N 1
ATOM 911 C CA . GLU B 1 34 ? -9.445 8.242 8.469 1 97.5 34 GLU B CA 1
ATOM 912 C C . GLU B 1 34 ? -8.438 7.363 9.211 1 97.5 34 GLU B C 1
ATOM 914 O O . GLU B 1 34 ? -8.719 6.883 10.312 1 97.5 34 GLU B O 1
ATOM 919 N N . TRP B 1 35 ? -7.242 7.164 8.617 1 97.19 35 TRP B N 1
ATOM 920 C CA . TRP B 1 35 ? -6.184 6.406 9.281 1 97.19 35 TRP B CA 1
ATOM 921 C C . TRP B 1 35 ? -5.66 7.156 10.5 1 97.19 35 TRP B C 1
ATOM 923 O O . TRP B 1 35 ? -5.539 6.578 11.586 1 97.19 35 TRP B O 1
ATOM 933 N N . GLU B 1 36 ? -5.469 8.461 10.344 1 96.06 36 GLU B N 1
ATOM 934 C CA . GLU B 1 36 ? -4.883 9.258 11.414 1 96.06 36 GLU B CA 1
ATOM 935 C C . GLU B 1 36 ? -5.883 9.5 12.539 1 96.06 36 GLU B C 1
ATOM 937 O O . GLU B 1 36 ? -5.496 9.703 13.688 1 96.06 36 GLU B O 1
ATOM 942 N N . LEU B 1 37 ? -7.152 9.484 12.164 1 94.56 37 LEU B N 1
ATOM 943 C CA . LEU B 1 37 ? -8.219 9.688 13.141 1 94.56 37 LEU B CA 1
ATOM 944 C C . LEU B 1 37 ? -8.625 8.367 13.789 1 94.56 37 LEU B C 1
ATOM 946 O O . LEU B 1 37 ? 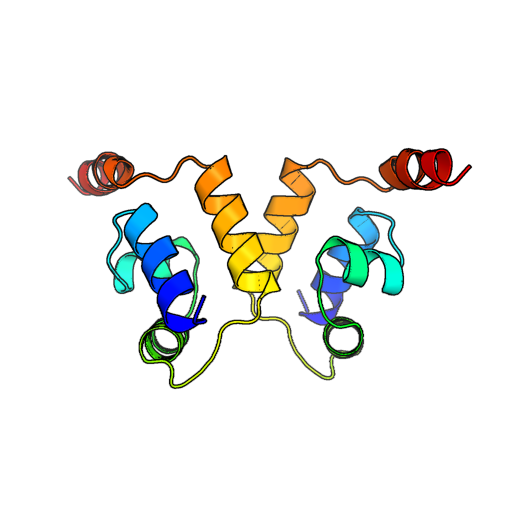-9.508 8.336 14.648 1 94.56 37 LEU B O 1
ATOM 950 N N . ASP B 1 38 ? -8.023 7.277 13.352 1 94.75 38 ASP B N 1
ATOM 951 C CA . ASP B 1 38 ? -8.258 5.945 13.891 1 94.75 38 ASP B CA 1
ATOM 952 C C . ASP B 1 38 ? -9.68 5.465 13.578 1 94.75 38 ASP B C 1
ATOM 954 O O . ASP B 1 38 ? -10.211 4.598 14.266 1 94.75 38 ASP B O 1
ATOM 958 N N . ASN B 1 39 ? -10.367 6.09 12.625 1 95.75 39 ASN B N 1
ATOM 959 C CA . ASN B 1 39 ? -11.656 5.621 12.133 1 95.75 39 ASN B CA 1
ATOM 960 C C . ASN B 1 39 ? -11.508 4.375 11.258 1 95.75 39 ASN B C 1
ATOM 962 O O . ASN B 1 39 ? -12.438 3.578 11.148 1 95.75 39 ASN B O 1
ATOM 966 N N . ARG B 1 40 ? -10.359 4.23 10.555 1 95.5 40 ARG B N 1
ATOM 967 C CA . ARG B 1 40 ? -9.906 3.078 9.781 1 95.5 40 ARG B CA 1
ATOM 968 C C . ARG B 1 40 ? -8.438 2.779 10.062 1 95.5 40 ARG B C 1
ATOM 970 O O . ARG B 1 40 ? -7.723 3.609 10.625 1 95.5 40 ARG B O 1
ATOM 977 N N . HIS B 1 41 ? -8.156 1.61 9.703 1 95.5 41 HIS B N 1
ATOM 978 C CA . HIS B 1 41 ? -6.773 1.228 9.961 1 95.5 41 HIS B CA 1
ATOM 979 C C . HIS B 1 41 ? -6.074 0.791 8.68 1 95.5 41 HIS B C 1
ATOM 981 O O . HIS B 1 41 ? -6.578 -0.072 7.953 1 95.5 41 HIS B O 1
ATOM 987 N N . ALA B 1 42 ? -4.973 1.432 8.453 1 96.19 42 ALA B N 1
ATOM 988 C CA . ALA B 1 42 ? -4.164 1.014 7.312 1 96.19 42 ALA B CA 1
ATOM 989 C C . ALA B 1 42 ? -3.666 -0.417 7.484 1 96.19 42 ALA B C 1
ATOM 991 O O . ALA B 1 42 ? -3.27 -0.814 8.586 1 96.19 42 ALA B O 1
ATOM 992 N N . PRO B 1 43 ? -3.752 -1.183 6.418 1 95.88 43 PRO B N 1
ATOM 993 C CA . PRO B 1 43 ? -3.139 -2.51 6.527 1 95.88 43 PRO B CA 1
ATOM 994 C C . PRO B 1 43 ? -1.654 -2.447 6.879 1 95.88 43 PRO B C 1
ATOM 996 O O . PRO B 1 43 ? -0.946 -1.545 6.426 1 95.88 43 PRO B O 1
ATOM 999 N N . GLU B 1 44 ? -1.22 -3.412 7.543 1 96 44 GLU B N 1
ATOM 1000 C CA . GLU B 1 44 ? 0.168 -3.434 8 1 96 44 GLU B CA 1
ATOM 1001 C C . GLU B 1 44 ? 1.136 -3.402 6.82 1 96 44 GLU B C 1
ATOM 1003 O O . GLU B 1 44 ? 2.189 -2.768 6.891 1 96 44 GLU B O 1
ATOM 1008 N N . TYR B 1 45 ? 0.829 -4.086 5.75 1 97.25 45 TYR B N 1
ATOM 1009 C CA . TYR B 1 45 ? 1.727 -4.137 4.602 1 97.25 45 TYR B CA 1
ATOM 1010 C C . TYR B 1 45 ? 1.845 -2.77 3.938 1 97.25 45 TYR B C 1
ATOM 1012 O O . TYR B 1 45 ? 2.891 -2.432 3.377 1 97.25 45 TYR B O 1
ATOM 1020 N N . VAL B 1 46 ? 0.761 -1.963 3.965 1 97.75 46 VAL B N 1
ATOM 1021 C CA . VAL B 1 46 ? 0.813 -0.612 3.416 1 97.75 46 VAL B CA 1
ATOM 1022 C C . VAL B 1 46 ? 1.771 0.245 4.238 1 97.75 46 VAL B C 1
ATOM 1024 O O . VAL B 1 46 ? 2.605 0.964 3.686 1 97.75 46 VAL B O 1
ATOM 1027 N N . LEU B 1 47 ? 1.693 0.109 5.543 1 97.31 47 LEU B N 1
ATOM 1028 C CA . LEU B 1 47 ? 2.572 0.855 6.434 1 97.31 47 LEU B CA 1
ATOM 1029 C C . LEU B 1 47 ? 4.031 0.47 6.211 1 97.31 47 LEU B C 1
ATOM 1031 O O . LEU B 1 47 ? 4.91 1.335 6.188 1 97.31 47 LEU B O 1
ATOM 1035 N N . ARG B 1 48 ? 4.246 -0.75 6.031 1 96.88 48 ARG B N 1
ATOM 1036 C CA . ARG B 1 48 ? 5.605 -1.233 5.801 1 96.88 48 ARG B CA 1
ATOM 1037 C C . ARG B 1 48 ? 6.145 -0.725 4.469 1 96.88 48 ARG B C 1
ATOM 1039 O O . ARG B 1 48 ? 7.316 -0.347 4.371 1 96.88 48 ARG B O 1
ATOM 1046 N N . LEU B 1 49 ? 5.352 -0.781 3.461 1 97.94 49 LEU B N 1
ATOM 1047 C CA . LEU B 1 49 ? 5.758 -0.305 2.145 1 97.94 49 LEU B CA 1
ATOM 1048 C C . LEU B 1 49 ? 6.074 1.187 2.18 1 97.94 49 LEU B C 1
ATOM 1050 O O . LEU B 1 49 ? 7.055 1.631 1.578 1 97.94 49 LEU B O 1
ATOM 1054 N N . LEU B 1 50 ? 5.215 1.944 2.877 1 97.69 50 LEU B N 1
ATOM 1055 C CA . LEU B 1 50 ? 5.445 3.377 3.031 1 97.69 50 LEU B CA 1
ATOM 1056 C C . LEU B 1 50 ? 6.754 3.643 3.766 1 97.69 50 LEU B C 1
ATOM 1058 O O . LEU B 1 50 ? 7.543 4.492 3.35 1 97.69 50 LEU B O 1
ATOM 1062 N N . GLU B 1 51 ? 6.914 2.941 4.816 1 96.75 51 GLU B N 1
ATOM 1063 C CA . GLU B 1 51 ? 8.141 3.084 5.602 1 96.75 51 GLU B CA 1
ATOM 1064 C C . GLU B 1 51 ? 9.375 2.801 4.75 1 96.75 51 GLU B C 1
ATOM 1066 O O . GLU B 1 51 ? 10.359 3.537 4.816 1 96.75 51 GLU B O 1
ATOM 1071 N N . TYR B 1 52 ? 9.336 1.74 4.043 1 97.12 52 TYR B N 1
ATOM 1072 C CA . TYR B 1 52 ? 10.43 1.381 3.139 1 97.12 52 TYR B CA 1
ATOM 1073 C C . TYR B 1 52 ? 10.727 2.518 2.17 1 97.12 52 TYR B C 1
ATOM 1075 O O . TYR B 1 52 ? 11.883 2.912 2.008 1 97.12 52 TYR B O 1
ATOM 1083 N N . TYR B 1 53 ? 9.688 2.982 1.504 1 96.94 53 TYR B N 1
ATOM 1084 C CA . TYR B 1 53 ? 9.828 4.051 0.519 1 96.94 53 TYR B CA 1
ATOM 1085 C C . TYR B 1 53 ? 10.469 5.281 1.14 1 96.94 53 TYR B C 1
ATOM 1087 O O . TYR B 1 53 ? 11.398 5.859 0.57 1 96.94 53 TYR B O 1
ATOM 1095 N N . ILE B 1 54 ? 10.008 5.648 2.281 1 96.62 54 ILE B N 1
ATOM 1096 C CA . ILE B 1 54 ? 10.469 6.852 2.969 1 96.62 54 ILE B CA 1
ATOM 1097 C C . ILE B 1 54 ? 11.938 6.699 3.35 1 96.62 54 ILE B C 1
ATOM 1099 O O . ILE B 1 54 ? 12.719 7.641 3.199 1 96.62 54 ILE B O 1
ATOM 1103 N N . HIS B 1 55 ? 12.297 5.508 3.811 1 95.38 55 HIS B N 1
ATOM 1104 C CA . HIS B 1 55 ? 13.68 5.219 4.188 1 95.38 55 HIS B CA 1
ATOM 1105 C C . HIS B 1 55 ? 14.594 5.211 2.969 1 95.38 55 HIS B C 1
ATOM 1107 O O . HIS B 1 55 ? 15.68 5.797 3 1 95.38 55 HIS B O 1
ATOM 1113 N N . MET B 1 56 ? 14.164 4.574 1.901 1 94.75 56 MET B N 1
ATOM 1114 C CA . MET B 1 56 ? 14.984 4.422 0.699 1 94.75 56 MET B CA 1
ATOM 1115 C C . MET B 1 56 ? 15.195 5.77 0.013 1 94.75 56 MET B C 1
ATOM 1117 O O . MET B 1 56 ? 16.281 6.059 -0.467 1 94.75 56 MET B O 1
ATOM 1121 N N . GLU B 1 57 ? 14.133 6.562 -0.081 1 92.19 57 GLU B N 1
ATOM 1122 C CA . GLU B 1 57 ? 14.219 7.863 -0.738 1 92.19 57 GLU B CA 1
ATOM 1123 C C . GLU B 1 57 ? 14.742 8.93 0.218 1 92.19 57 GLU B C 1
ATOM 1125 O O . GLU B 1 57 ? 14.984 10.07 -0.186 1 92.19 57 GLU B O 1
ATOM 1130 N N . ASN B 1 58 ? 14.977 8.578 1.447 1 87.81 58 ASN B N 1
ATOM 1131 C CA . ASN B 1 58 ? 15.477 9.477 2.479 1 87.81 58 ASN B CA 1
ATOM 1132 C C . ASN B 1 58 ? 14.664 10.773 2.533 1 87.81 58 ASN B C 1
ATOM 1134 O O . ASN B 1 58 ? 15.227 11.867 2.527 1 87.81 58 ASN B O 1
ATOM 1138 N N . ILE B 1 59 ? 13.367 10.523 2.369 1 82.69 59 ILE B N 1
ATOM 1139 C CA . ILE B 1 59 ? 12.492 11.688 2.428 1 82.69 59 ILE B CA 1
ATOM 1140 C C . ILE B 1 59 ? 12.539 12.297 3.826 1 82.69 59 ILE B C 1
ATOM 1142 O O . ILE B 1 59 ? 12.297 11.609 4.82 1 82.69 59 ILE B O 1
ATOM 1146 N N . THR B 1 60 ? 13.289 13.156 4.051 1 72.31 60 THR B N 1
ATOM 1147 C CA . THR B 1 60 ? 13.359 13.828 5.344 1 72.31 60 THR B CA 1
ATOM 1148 C C . THR B 1 60 ? 12.727 15.211 5.266 1 72.31 60 THR B C 1
ATOM 1150 O O . THR B 1 60 ? 12.461 15.719 4.172 1 72.31 60 THR B O 1
ATOM 1153 N N . LYS B 1 61 ? 12.266 15.664 6.418 1 68.75 61 LYS B N 1
ATOM 1154 C CA . LYS B 1 61 ? 11.688 17 6.543 1 68.75 61 LYS B CA 1
ATOM 1155 C C . LYS B 1 61 ? 12.422 18 5.656 1 68.75 61 LYS B C 1
ATOM 1157 O O . LYS B 1 61 ? 11.836 19 5.227 1 68.75 61 LYS B O 1
ATOM 1162 N N . LYS B 1 62 ? 13.445 17.734 5.422 1 57.53 62 LYS B N 1
ATOM 1163 C CA . LYS B 1 62 ? 14.305 18.656 4.703 1 57.53 62 LYS B CA 1
ATOM 1164 C C . LYS B 1 62 ? 13.93 18.734 3.225 1 57.53 62 LYS B C 1
ATOM 1166 O O . LYS B 1 62 ? 14.234 19.719 2.547 1 57.53 62 LYS B O 1
ATOM 1171 N N . SER B 1 63 ? 13.453 17.688 2.727 1 52.19 63 SER B N 1
ATOM 1172 C CA . SER B 1 63 ? 13.211 17.75 1.29 1 52.19 63 SER B CA 1
ATOM 1173 C C . SER B 1 63 ? 12.133 18.781 0.96 1 52.19 63 SER B C 1
ATOM 1175 O O . SER B 1 63 ? 11.859 19.047 -0.212 1 52.19 63 SER B O 1
ATOM 1177 N N . LYS B 1 64 ? 11.289 19.172 1.993 1 50.97 64 LYS B N 1
ATOM 1178 C CA . LYS B 1 64 ? 10.438 20.344 1.784 1 50.97 64 LYS B CA 1
ATOM 1179 C C . LYS B 1 64 ? 11.219 21.484 1.134 1 50.97 64 LYS B C 1
ATOM 1181 O O . LYS B 1 64 ? 10.625 22.391 0.534 1 50.97 64 LYS B O 1
ATOM 1186 N N . GLU B 1 65 ? 12.367 21.453 1.544 1 50.19 65 GLU B N 1
ATOM 1187 C CA . GLU B 1 65 ? 13.125 22.578 1.007 1 50.19 65 GLU B CA 1
ATOM 1188 C C . GLU B 1 65 ? 13.203 22.516 -0.516 1 50.19 65 GLU B C 1
ATOM 1190 O O . GLU B 1 65 ? 13.203 23.547 -1.188 1 50.19 65 GLU B O 1
ATOM 1195 N N . GLU B 1 66 ? 13.328 21.312 -0.894 1 50.22 66 GLU B N 1
ATOM 1196 C CA . GLU B 1 66 ? 13.484 21.312 -2.346 1 50.22 66 GLU B CA 1
ATOM 1197 C C . GLU B 1 66 ? 12.141 21.453 -3.047 1 50.22 66 GLU B C 1
ATOM 1199 O O . GLU B 1 66 ? 12.07 21.875 -4.199 1 50.22 66 GLU B O 1
ATOM 1204 N N . ILE B 1 67 ? 11.109 20.922 -2.492 1 51.72 67 ILE B N 1
ATOM 1205 C CA . ILE B 1 67 ? 9.805 21.094 -3.123 1 51.72 67 ILE B CA 1
ATOM 1206 C C . ILE B 1 67 ? 9.398 22.578 -3.068 1 51.72 67 ILE B C 1
ATOM 1208 O O . ILE B 1 67 ? 8.82 23.094 -4.02 1 51.72 67 ILE B O 1
ATOM 1212 N N . GLU B 1 68 ? 9.562 23.234 -1.979 1 49.31 68 GLU B N 1
ATOM 1213 C CA . GLU B 1 68 ? 9.289 24.656 -1.872 1 49.31 68 GLU B CA 1
ATOM 1214 C C . GLU B 1 68 ? 10.156 25.469 -2.84 1 49.31 68 GLU B C 1
ATOM 1216 O O . GLU B 1 68 ? 9.781 26.562 -3.244 1 49.31 68 GLU B O 1
ATOM 1221 N N . LYS B 1 69 ? 11.312 25.047 -2.877 1 49.72 69 LYS B N 1
ATOM 1222 C CA . LYS B 1 69 ? 12.125 25.875 -3.76 1 49.72 69 LYS B CA 1
ATOM 1223 C C . LYS B 1 69 ? 11.641 25.781 -5.203 1 49.72 69 LYS B C 1
ATOM 1225 O O . LYS B 1 69 ? 12.047 26.578 -6.055 1 49.72 69 LYS B O 1
ATOM 1230 N N . GLU B 1 70 ? 11.188 24.609 -5.512 1 46.66 70 GLU B N 1
ATOM 1231 C CA . GLU B 1 70 ? 10.812 24.625 -6.922 1 46.66 70 GLU B CA 1
ATOM 1232 C C . GLU B 1 70 ? 9.57 25.484 -7.148 1 46.66 70 GLU B C 1
ATOM 1234 O O . GLU B 1 70 ? 9.242 25.812 -8.289 1 46.66 70 GLU B O 1
ATOM 1239 N N . ASP B 1 71 ? 8.742 25.594 -6.207 1 46.06 71 ASP B N 1
ATOM 1240 C CA . ASP B 1 71 ? 7.605 26.484 -6.414 1 46.06 71 ASP B CA 1
ATOM 1241 C C . ASP B 1 71 ? 8.039 27.953 -6.348 1 46.06 71 ASP B C 1
ATOM 1243 O O . ASP B 1 71 ? 7.262 28.844 -6.672 1 46.06 71 ASP B O 1
ATOM 1247 N N . ILE B 1 72 ? 9.195 28.094 -5.734 1 39.31 72 ILE B N 1
ATOM 1248 C CA . ILE B 1 72 ? 9.57 29.5 -5.891 1 39.31 72 ILE B CA 1
ATOM 1249 C C . ILE B 1 72 ? 10.219 29.719 -7.258 1 39.31 72 ILE B C 1
ATOM 1251 O O . ILE B 1 72 ? 11.047 28.906 -7.691 1 39.31 72 ILE B O 1
#

Organism: Clostridium scindens (strain ATCC 35704 / DSM 5676 / VPI 13733 / 19) (NCBI:txid411468)

Radius of gyration: 16.58 Å; Cα contacts (8 Å, |Δi|>4): 147; chains: 2; bounding box: 32×56×35 Å

Sequence (144 aa):
MDCKTKIKELRELTGMNRKEFCEYFQIPYRTVTEWELDNRHAPEYVLRLLEYYIHMENITKKSKEEIEKEDIMDCKTKIKELRELTGMNRKEFCEYFQIPYRTVTEWELDNRHAPEYVLRLLEYYIHMENITKKSKEEIEKEDI

InterPro domains:
  IPR001387 Cro/C1-type, helix-turn-helix domain [cd00093] (6-53)
  IPR010982 Lambda repressor-like, DNA-binding domain superfamily [G3DSA:1.10.260.40] (6-65)
  IPR010982 Lambda repressor-like, DNA-binding domain superfamily [SSF47413] (6-55)

Secondary structure (DSSP, 8-state):
--HHHHHHHHHHHHT--HHHHHHHHT--HHHHHHHHTTSS---HHHHHHHHHHHHHHT--TTHHHHHHHHH-/--HHHHHHHHHHHHT--HHHHHHHHT--HHHHHHHHTTSS---HHHHHHHHHHHHHHT--TTHHHHHHHHH-

pLDDT: mean 86.94, std 17.51, range [39.31, 98.31]

Nearest PDB structures (foldseek):
  5j9i-assembly2_C  TM=7.674E-01  e=9.786E-02  Vibrio cholerae
  7t8i-assembly1_B  TM=7.167E-01  e=8.630E-02  Bacillus subtilis
  3fmy-assembly1_A-2  TM=7.421E-01  e=2.358E-01  Escherichia coli K-12
  3clc-assembly1_D  TM=7.703E-01  e=2.673E-01  unclassified
  3eus-assembly1_B  TM=8.159E-01  e=9.997E-01  Ruegeria pomeroyi

Foldseek 3Di:
DQQLVLLVVLCVQLLDDLVRVCVVVVPDSVVNVCSNVVVDGDDPVVSVVSNVVCVVVVNGSVCVVVVVVVVD/DQQLVLLVVLCVQLLDDLVRVCVVVVPDSVVNVCSNVVVDGDDPVVSVVSVVVCVVVVNGSPCVVVVVVVVD